Protein AF-A0A7T8HGQ0-F1 (afdb_monomer_lite)

Sequence (74 aa):
MEILCWSTLFLAAFINTCNAHVNLNFPKGRPLNLDFLDSVRTPGPCGMPKGEPLSVFEAGTRLNVSWHLNYPHQ

Radius of gyration: 18.09 Å; chains: 1; bounding box: 36×24×53 Å

pLDDT: mean 80.11, std 9.33, range [59.88, 96.81]

Organism: Caligus rogercresseyi (NCBI:txid217165)

Secondary structure (DSSP, 8-state):
-HHHHHHHHHHHTT------EEEEEETT--SS--S---TTTS-TTTSS---SPPPP--TT-----EEEEEE---

Structure (mmCIF, N/CA/C/O backbone):
data_AF-A0A7T8HGQ0-F1
#
_entry.id   AF-A0A7T8HGQ0-F1
#
loop_
_atom_site.group_PDB
_atom_site.id
_atom_site.type_symbol
_atom_site.label_atom_id
_atom_site.label_alt_id
_atom_site.label_comp_id
_atom_site.label_asym_id
_atom_site.label_entity_id
_atom_site.label_seq_id
_atom_site.pdbx_PDB_ins_code
_atom_site.Cartn_x
_atom_site.Cartn_y
_atom_site.Cartn_z
_atom_site.occupancy
_atom_site.B_iso_or_equiv
_atom_site.auth_seq_id
_atom_site.auth_comp_id
_atom_site.auth_asym_id
_atom_site.auth_atom_id
_atom_site.pdbx_PDB_model_num
ATOM 1 N N . MET A 1 1 ? 18.220 -9.590 -38.553 1.00 61.34 1 MET A N 1
ATOM 2 C CA . MET A 1 1 ? 17.648 -8.279 -38.176 1.00 61.34 1 MET A CA 1
ATOM 3 C C . MET A 1 1 ? 16.200 -8.421 -37.702 1.00 61.34 1 MET A C 1
ATOM 5 O O . MET A 1 1 ? 15.879 -7.875 -36.660 1.00 61.34 1 MET A O 1
ATOM 9 N N . GLU A 1 2 ? 15.367 -9.241 -38.354 1.00 64.06 2 GLU A N 1
ATOM 10 C CA . GLU A 1 2 ? 13.964 -9.462 -37.938 1.00 64.06 2 GLU A CA 1
ATOM 11 C C . GLU A 1 2 ? 13.781 -10.201 -36.601 1.00 64.06 2 GLU A C 1
ATOM 13 O O . GLU A 1 2 ? 12.967 -9.793 -35.778 1.00 64.06 2 GLU A O 1
ATOM 18 N N . ILE A 1 3 ? 14.598 -11.226 -36.331 1.00 68.75 3 ILE A N 1
ATOM 19 C CA . ILE A 1 3 ? 14.541 -12.004 -35.076 1.00 68.75 3 ILE A CA 1
ATOM 20 C C . ILE A 1 3 ? 14.822 -11.115 -33.852 1.00 68.75 3 ILE A C 1
ATOM 22 O O . ILE A 1 3 ? 14.220 -11.293 -32.798 1.00 68.75 3 ILE A O 1
ATOM 26 N N . LEU A 1 4 ? 15.702 -10.118 -33.997 1.00 70.25 4 LEU A N 1
ATOM 27 C CA . LEU A 1 4 ? 16.028 -9.183 -32.918 1.00 70.25 4 LEU A CA 1
ATOM 28 C C . LEU A 1 4 ? 14.814 -8.312 -32.546 1.00 70.25 4 LEU A C 1
ATOM 30 O O . LEU A 1 4 ? 14.574 -8.077 -31.368 1.00 70.25 4 LEU A O 1
ATOM 34 N N . CYS A 1 5 ? 14.031 -7.895 -33.547 1.00 74.81 5 CYS A N 1
ATOM 35 C CA . CYS A 1 5 ? 12.843 -7.055 -33.387 1.00 74.81 5 CYS A CA 1
ATOM 36 C C . CYS A 1 5 ? 11.716 -7.790 -32.641 1.00 74.81 5 CYS A C 1
ATOM 38 O O . CYS A 1 5 ? 11.092 -7.244 -31.727 1.00 74.81 5 CYS A O 1
ATOM 40 N N . TRP A 1 6 ? 11.497 -9.062 -32.979 1.00 79.81 6 TRP A N 1
ATOM 41 C CA . TRP A 1 6 ? 10.479 -9.889 -32.328 1.00 79.81 6 TRP A CA 1
ATOM 42 C C . TRP A 1 6 ? 10.836 -10.164 -30.870 1.00 79.81 6 TRP A C 1
ATOM 44 O O . TRP A 1 6 ? 9.988 -10.020 -29.993 1.00 79.81 6 TRP A O 1
ATOM 54 N N . SER A 1 7 ? 12.108 -10.459 -30.596 1.00 78.12 7 SER A N 1
ATOM 55 C CA . SER A 1 7 ? 12.602 -10.636 -29.230 1.00 78.12 7 SER A CA 1
ATOM 56 C C . SER A 1 7 ? 12.445 -9.369 -28.385 1.00 78.12 7 SER A C 1
ATOM 58 O O . SER A 1 7 ? 12.041 -9.457 -27.228 1.00 78.12 7 SER A O 1
ATOM 60 N N . THR A 1 8 ? 12.702 -8.182 -28.949 1.00 81.44 8 THR A N 1
ATOM 61 C CA . THR A 1 8 ? 12.512 -6.909 -28.231 1.00 81.44 8 THR A CA 1
ATOM 62 C C . THR A 1 8 ? 11.043 -6.590 -27.956 1.00 81.44 8 THR A C 1
ATOM 64 O O . THR A 1 8 ? 10.715 -6.156 -26.854 1.00 81.44 8 THR A O 1
ATOM 67 N N . LEU A 1 9 ? 10.146 -6.847 -28.915 1.00 82.25 9 LEU A N 1
ATOM 68 C CA . LEU A 1 9 ? 8.702 -6.651 -28.739 1.00 82.25 9 LEU A CA 1
ATOM 69 C C . LEU A 1 9 ? 8.134 -7.597 -27.678 1.00 82.25 9 LEU A C 1
ATOM 71 O O . LEU A 1 9 ? 7.327 -7.186 -26.847 1.00 82.25 9 LEU A O 1
ATOM 75 N N . PHE A 1 10 ? 8.598 -8.848 -27.673 1.00 82.06 10 PHE A N 1
ATOM 76 C CA . PHE A 1 10 ? 8.188 -9.838 -26.686 1.00 82.06 10 PHE A CA 1
ATOM 77 C C . PHE A 1 10 ? 8.618 -9.435 -25.271 1.00 82.06 10 PHE A C 1
ATOM 79 O O . PHE A 1 10 ? 7.830 -9.549 -24.341 1.00 82.06 10 PHE A O 1
ATOM 86 N N . LEU A 1 11 ? 9.831 -8.893 -25.106 1.00 80.75 11 LEU A N 1
ATOM 87 C CA . LEU A 1 11 ? 10.319 -8.406 -23.812 1.00 80.75 11 LEU A CA 1
ATOM 88 C C . LEU A 1 11 ? 9.520 -7.195 -23.299 1.00 80.75 11 LEU A C 1
ATOM 90 O O . LEU A 1 11 ? 9.228 -7.110 -22.107 1.00 80.75 11 LEU A O 1
ATOM 94 N N . ALA A 1 12 ? 9.141 -6.276 -24.192 1.00 79.38 12 ALA A N 1
ATOM 95 C CA . ALA A 1 12 ? 8.377 -5.080 -23.839 1.00 79.38 12 ALA A CA 1
ATOM 96 C C . ALA A 1 12 ? 6.973 -5.404 -23.295 1.00 79.38 12 ALA A C 1
ATOM 98 O O . ALA A 1 12 ? 6.471 -4.683 -22.435 1.00 79.38 12 ALA A O 1
ATOM 99 N N . ALA A 1 13 ? 6.366 -6.514 -23.731 1.00 77.50 13 ALA A N 1
ATOM 100 C CA . ALA A 1 13 ? 5.056 -6.962 -23.254 1.00 77.50 13 ALA A CA 1
ATOM 101 C C . ALA A 1 13 ? 5.037 -7.369 -21.764 1.00 77.50 13 ALA A C 1
ATOM 103 O O . ALA A 1 13 ? 3.965 -7.439 -21.167 1.00 77.50 13 ALA A O 1
ATOM 104 N N . PHE A 1 14 ? 6.202 -7.610 -21.151 1.00 74.06 14 PHE A N 1
ATOM 105 C CA . PHE A 1 14 ? 6.330 -7.949 -19.727 1.00 74.06 14 PHE A CA 1
ATOM 106 C C . PHE A 1 14 ? 6.695 -6.751 -18.841 1.00 74.06 14 PHE A C 1
ATOM 108 O O . PHE A 1 14 ? 6.920 -6.920 -17.639 1.00 74.06 14 PHE A O 1
ATOM 115 N N . ILE A 1 15 ? 6.753 -5.536 -19.396 1.00 75.62 15 ILE A N 1
ATOM 116 C CA . ILE A 1 15 ? 6.943 -4.325 -18.597 1.00 75.62 15 ILE A CA 1
ATOM 117 C C . ILE A 1 15 ? 5.636 -4.052 -17.846 1.00 75.62 15 ILE A C 1
ATOM 119 O O . ILE A 1 15 ? 4.657 -3.577 -18.415 1.00 75.62 15 ILE A O 1
ATOM 123 N N . ASN A 1 16 ? 5.620 -4.359 -16.549 1.00 63.41 16 ASN A N 1
ATOM 124 C CA . ASN A 1 16 ? 4.515 -3.995 -15.668 1.00 63.41 16 ASN A CA 1
ATOM 125 C C . ASN A 1 16 ? 4.408 -2.467 -15.583 1.00 63.41 16 ASN A C 1
ATOM 127 O O . ASN A 1 16 ? 5.256 -1.807 -14.985 1.00 63.41 16 ASN A O 1
ATOM 131 N N . THR A 1 17 ? 3.351 -1.903 -16.161 1.00 64.62 17 THR A N 1
ATOM 132 C CA . THR A 1 17 ? 3.027 -0.483 -16.017 1.00 64.62 17 THR A CA 1
ATOM 133 C C . THR A 1 17 ? 2.267 -0.275 -14.709 1.00 64.62 17 THR A C 1
ATOM 135 O O . THR A 1 17 ? 1.136 -0.745 -14.574 1.00 64.62 17 THR A O 1
ATOM 138 N N . CYS A 1 18 ? 2.849 0.430 -13.734 1.00 63.09 18 CYS A N 1
ATOM 139 C CA . CYS A 1 18 ? 2.077 0.898 -12.584 1.00 63.09 18 CYS A CA 1
ATOM 140 C C . CYS A 1 18 ? 1.256 2.130 -12.993 1.00 63.09 18 CYS A C 1
ATOM 142 O O . CYS A 1 18 ? 1.798 3.078 -13.557 1.00 63.09 18 CYS A O 1
ATOM 144 N N . ASN A 1 19 ? -0.049 2.121 -12.719 1.00 65.00 19 ASN A N 1
ATOM 145 C CA . ASN A 1 19 ? -0.934 3.220 -13.117 1.00 65.00 19 ASN A CA 1
ATOM 146 C C . ASN A 1 19 ? -0.957 4.365 -12.085 1.00 65.00 19 ASN A C 1
ATOM 148 O O . ASN A 1 19 ? 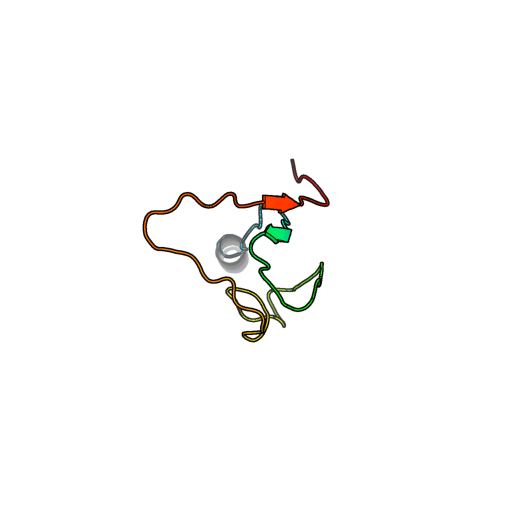-1.251 5.495 -12.439 1.00 65.00 19 ASN A O 1
ATOM 152 N N . ALA A 1 20 ? -0.621 4.105 -10.814 1.00 66.62 20 ALA A N 1
ATOM 153 C CA . ALA A 1 20 ? -0.561 5.144 -9.786 1.00 66.62 20 ALA A CA 1
ATOM 154 C C . ALA A 1 20 ? 0.318 4.758 -8.585 1.00 66.62 20 ALA A C 1
ATOM 156 O O . ALA A 1 20 ? 0.405 3.583 -8.228 1.00 66.62 20 ALA A O 1
ATOM 157 N N . HIS A 1 21 ? 0.910 5.763 -7.928 1.00 74.25 21 HIS A N 1
ATOM 158 C CA . HIS A 1 21 ? 1.643 5.617 -6.667 1.00 74.25 21 HIS A CA 1
ATOM 159 C C . HIS A 1 21 ? 0.770 6.093 -5.505 1.00 74.25 21 HIS A C 1
ATOM 161 O O . HIS A 1 21 ? 0.619 7.294 -5.287 1.00 74.25 21 HIS A O 1
ATOM 167 N N . VAL A 1 22 ? 0.197 5.157 -4.748 1.00 78.56 22 VAL A N 1
ATOM 168 C CA . VAL A 1 22 ? -0.620 5.462 -3.563 1.00 78.56 22 VAL A CA 1
ATOM 169 C C . VAL A 1 22 ? 0.073 5.012 -2.285 1.00 78.56 22 VAL A C 1
ATOM 171 O O . VAL A 1 22 ? 0.772 3.999 -2.263 1.00 78.56 22 VAL A O 1
ATOM 174 N N . ASN A 1 23 ? -0.164 5.743 -1.200 1.00 80.94 23 ASN A N 1
ATOM 175 C CA . ASN A 1 23 ? 0.269 5.366 0.137 1.00 80.94 23 ASN A CA 1
ATOM 176 C C . ASN A 1 23 ? -0.940 5.179 1.057 1.00 80.94 23 ASN A C 1
ATOM 178 O O . ASN A 1 23 ? -1.814 6.041 1.110 1.00 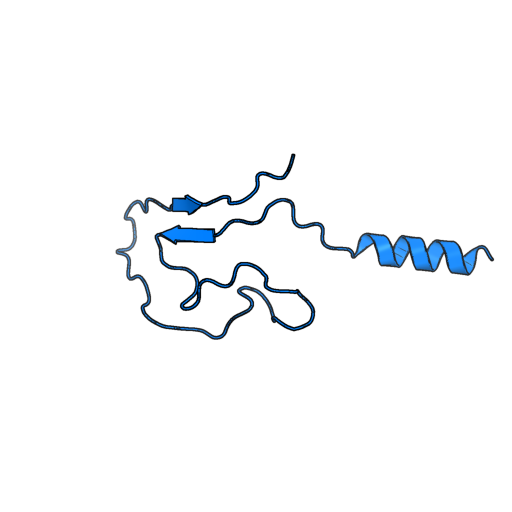80.94 23 ASN A O 1
ATOM 182 N N . LEU A 1 24 ? -1.004 4.062 1.781 1.00 85.81 24 LEU A N 1
ATOM 183 C CA . LEU A 1 24 ? -2.088 3.795 2.727 1.00 85.81 24 LEU A CA 1
ATOM 184 C C . LEU A 1 24 ? -1.913 4.639 3.992 1.00 85.81 24 LEU A C 1
ATOM 186 O O . LEU A 1 24 ? -0.916 4.500 4.700 1.00 85.81 24 LEU A O 1
ATOM 190 N N . ASN A 1 25 ? -2.925 5.447 4.305 1.00 87.88 25 ASN A N 1
ATOM 191 C CA . ASN A 1 25 ? -3.005 6.179 5.567 1.00 87.88 25 ASN A CA 1
ATOM 192 C C . ASN A 1 25 ? -3.633 5.302 6.657 1.00 87.88 25 ASN A C 1
ATOM 194 O O . ASN A 1 25 ? -3.134 5.251 7.780 1.00 87.88 25 ASN A O 1
ATOM 198 N N . PHE A 1 26 ? -4.712 4.586 6.320 1.00 90.31 26 PHE A N 1
ATOM 199 C CA . PHE A 1 26 ? -5.369 3.646 7.224 1.00 90.31 26 PHE A CA 1
ATOM 200 C C . PHE A 1 26 ? -5.979 2.450 6.464 1.00 90.31 26 PHE A C 1
ATOM 202 O O . PHE A 1 26 ? -6.694 2.677 5.485 1.00 90.31 26 PHE A O 1
ATOM 209 N N . PRO A 1 27 ? -5.791 1.201 6.938 1.00 90.00 27 PRO A N 1
ATOM 210 C CA . PRO A 1 27 ? -4.854 0.806 7.993 1.00 90.00 27 PRO A CA 1
ATOM 211 C C . PRO A 1 27 ? -3.405 1.105 7.621 1.00 90.00 27 PRO A C 1
ATOM 213 O O . PRO A 1 27 ? -3.066 1.233 6.445 1.00 90.00 27 PRO A O 1
ATOM 216 N N . LYS A 1 28 ? -2.543 1.214 8.634 1.00 85.75 28 LYS A N 1
ATOM 217 C CA . LYS A 1 28 ? -1.121 1.468 8.407 1.00 85.75 28 LYS A CA 1
ATOM 218 C C . LYS A 1 28 ? -0.524 0.290 7.630 1.00 85.75 28 LYS A C 1
ATOM 220 O O . LYS A 1 28 ? -0.484 -0.825 8.140 1.00 85.75 28 LYS A O 1
ATOM 225 N N . GLY A 1 29 ? -0.100 0.537 6.390 1.00 82.81 29 GLY A N 1
ATOM 226 C CA . GLY A 1 29 ? 0.387 -0.517 5.495 1.00 82.81 29 GLY A CA 1
ATOM 227 C C . GLY A 1 29 ? 1.822 -0.953 5.797 1.00 82.81 29 GLY A C 1
ATOM 228 O O . GLY A 1 29 ? 2.074 -2.120 6.083 1.00 82.81 29 GLY A O 1
ATOM 229 N N . ARG A 1 30 ? 2.775 -0.014 5.725 1.00 83.81 30 ARG A N 1
ATOM 230 C CA . ARG A 1 30 ? 4.209 -0.264 5.953 1.00 83.81 30 ARG A CA 1
ATOM 231 C C . ARG A 1 30 ? 4.691 0.448 7.224 1.00 83.81 30 ARG A C 1
ATOM 233 O O . ARG A 1 30 ? 4.206 1.541 7.526 1.00 83.81 30 ARG A O 1
ATOM 240 N N . PRO A 1 31 ? 5.655 -0.128 7.966 1.00 81.12 31 PRO A N 1
ATOM 241 C CA . PRO A 1 31 ? 6.222 0.522 9.146 1.00 81.12 31 PRO A CA 1
ATOM 242 C C . PRO A 1 31 ? 7.004 1.792 8.786 1.00 81.12 31 PRO A C 1
ATOM 244 O O . PRO A 1 31 ? 6.904 2.785 9.508 1.00 81.12 31 PRO A O 1
ATOM 247 N N . LEU A 1 32 ? 7.729 1.778 7.661 1.00 80.56 32 LEU A N 1
ATOM 248 C CA . LEU A 1 32 ? 8.464 2.931 7.143 1.00 80.56 32 LEU A CA 1
ATOM 249 C C . LEU A 1 32 ? 7.726 3.553 5.958 1.00 80.56 32 LEU A C 1
ATOM 251 O O . LEU A 1 32 ? 7.271 2.850 5.052 1.00 80.56 32 LEU A O 1
ATOM 255 N N . ASN A 1 33 ? 7.659 4.883 5.954 1.00 77.88 33 ASN A N 1
ATOM 256 C CA . ASN A 1 33 ? 7.069 5.655 4.871 1.00 77.88 33 ASN A CA 1
ATOM 257 C C . ASN A 1 33 ? 8.118 5.939 3.783 1.00 77.88 33 ASN A C 1
ATOM 259 O O . ASN A 1 33 ? 8.694 7.022 3.736 1.00 77.88 33 ASN A O 1
ATOM 263 N N . LEU A 1 34 ? 8.433 4.921 2.977 1.00 77.88 34 LEU A N 1
ATOM 264 C CA . LEU A 1 34 ? 9.350 5.044 1.843 1.00 77.88 34 LEU A CA 1
ATOM 265 C C . LEU A 1 34 ? 8.544 5.292 0.563 1.00 77.88 34 LEU A C 1
ATOM 267 O O . LEU A 1 34 ? 7.772 4.426 0.138 1.00 77.88 34 LEU A O 1
ATOM 271 N N . ASP A 1 35 ? 8.741 6.461 -0.045 1.00 70.25 35 ASP A N 1
ATOM 272 C CA . ASP A 1 35 ? 8.011 6.887 -1.247 1.00 70.25 35 ASP A CA 1
ATOM 273 C C . ASP A 1 35 ? 8.434 6.125 -2.513 1.00 70.25 35 ASP A C 1
ATOM 275 O O . ASP A 1 35 ? 7.636 5.964 -3.434 1.00 70.25 35 ASP A O 1
ATOM 279 N N . PHE A 1 36 ? 9.660 5.595 -2.547 1.00 70.56 36 PHE A N 1
ATOM 280 C CA . PHE A 1 36 ? 10.218 4.914 -3.714 1.00 70.56 36 PHE A CA 1
ATOM 281 C C . PHE A 1 36 ? 10.712 3.521 -3.332 1.00 70.56 36 PHE A C 1
ATOM 283 O O . PHE A 1 36 ? 11.750 3.365 -2.691 1.00 70.56 36 PHE A O 1
ATOM 290 N N . LEU A 1 37 ? 9.951 2.504 -3.729 1.00 73.88 37 LEU A N 1
ATOM 291 C CA . LEU A 1 37 ? 10.401 1.119 -3.738 1.00 73.88 37 LEU A CA 1
ATOM 292 C C . LEU A 1 37 ? 10.541 0.691 -5.196 1.00 73.88 37 LEU A C 1
ATOM 294 O O . LEU A 1 37 ? 9.584 0.781 -5.960 1.00 73.88 37 LEU A O 1
ATOM 298 N N . ASP A 1 38 ? 11.733 0.255 -5.590 1.00 77.56 38 ASP A N 1
ATOM 299 C CA . ASP A 1 38 ? 11.969 -0.267 -6.930 1.00 77.56 38 ASP A CA 1
ATOM 300 C C . ASP A 1 38 ? 11.756 -1.787 -6.965 1.00 77.56 38 ASP A C 1
ATOM 302 O O . ASP A 1 38 ? 12.090 -2.501 -6.016 1.00 77.56 38 ASP A O 1
ATOM 306 N N . SER A 1 39 ? 11.220 -2.309 -8.069 1.00 72.38 39 SER A N 1
ATOM 307 C CA . SER A 1 39 ? 10.936 -3.745 -8.206 1.00 72.38 39 SER A CA 1
ATOM 308 C C . SER A 1 39 ? 12.190 -4.628 -8.292 1.00 72.38 39 SER A C 1
ATOM 310 O O . SER A 1 39 ? 12.059 -5.848 -8.282 1.00 72.38 39 SER A O 1
ATOM 312 N N . VAL A 1 40 ? 13.395 -4.048 -8.397 1.00 79.38 40 VAL A N 1
ATOM 313 C CA . VAL A 1 40 ? 14.658 -4.801 -8.490 1.00 79.38 40 VAL A CA 1
ATOM 314 C C . VAL A 1 40 ? 15.178 -5.158 -7.098 1.00 79.38 40 VAL A C 1
ATOM 316 O O . VAL A 1 40 ? 15.642 -6.273 -6.873 1.00 79.38 40 VAL A O 1
ATOM 319 N N . ARG A 1 41 ? 15.109 -4.219 -6.153 1.00 81.81 41 ARG A N 1
ATOM 320 C CA . ARG A 1 41 ? 15.652 -4.349 -4.795 1.00 81.81 41 ARG A CA 1
ATOM 321 C C . ARG A 1 41 ? 14.591 -4.711 -3.769 1.00 81.81 41 ARG A C 1
ATOM 323 O O . ARG A 1 41 ? 14.937 -5.206 -2.698 1.00 81.81 41 ARG A O 1
ATOM 330 N N . THR A 1 42 ? 13.319 -4.455 -4.066 1.00 83.81 42 THR A N 1
ATOM 331 C CA . THR A 1 42 ? 12.229 -4.640 -3.107 1.00 83.81 42 THR A CA 1
ATOM 332 C C . THR A 1 42 ? 11.303 -5.767 -3.577 1.00 83.81 42 THR A C 1
ATOM 334 O O . THR A 1 42 ? 10.583 -5.620 -4.566 1.00 83.81 42 THR A O 1
ATOM 337 N N . PRO A 1 43 ? 11.329 -6.937 -2.913 1.00 82.31 43 PRO A N 1
ATOM 338 C CA . PRO A 1 43 ? 10.491 -8.057 -3.315 1.00 82.31 43 PRO A CA 1
ATOM 339 C C . PRO A 1 43 ? 9.020 -7.780 -2.983 1.00 82.31 43 PRO A C 1
ATOM 341 O O . PRO A 1 43 ? 8.680 -7.324 -1.889 1.00 82.31 43 PRO A O 1
ATOM 344 N N . GLY A 1 44 ? 8.132 -8.080 -3.931 1.00 79.69 44 GLY A N 1
ATOM 345 C CA . GLY A 1 44 ? 6.688 -7.981 -3.727 1.00 79.69 44 GLY A CA 1
ATOM 346 C C . GLY A 1 44 ? 6.165 -8.921 -2.622 1.00 79.69 44 GLY A C 1
ATOM 347 O O . GLY A 1 44 ? 6.877 -9.823 -2.180 1.00 79.69 44 GLY A O 1
ATOM 348 N N . PRO A 1 45 ? 4.913 -8.740 -2.166 1.00 78.88 45 PRO A N 1
ATOM 349 C CA . PRO A 1 45 ? 3.938 -7.771 -2.676 1.00 78.88 45 PRO A CA 1
ATOM 350 C C . PRO A 1 45 ? 4.120 -6.350 -2.118 1.00 78.88 45 PRO A C 1
ATOM 352 O O . PRO A 1 45 ? 3.730 -5.394 -2.776 1.00 78.88 45 PRO A O 1
ATOM 355 N N . CYS A 1 46 ? 4.724 -6.193 -0.935 1.00 80.50 46 CYS A N 1
ATOM 356 C CA . CYS A 1 46 ? 4.795 -4.899 -0.240 1.00 80.50 46 CYS A CA 1
ATOM 357 C C . CYS A 1 46 ? 6.176 -4.226 -0.299 1.00 80.50 46 CYS A C 1
ATOM 359 O O . CYS A 1 46 ? 6.312 -3.091 0.160 1.00 80.50 46 CYS A O 1
ATOM 361 N N . GLY A 1 47 ? 7.207 -4.921 -0.796 1.00 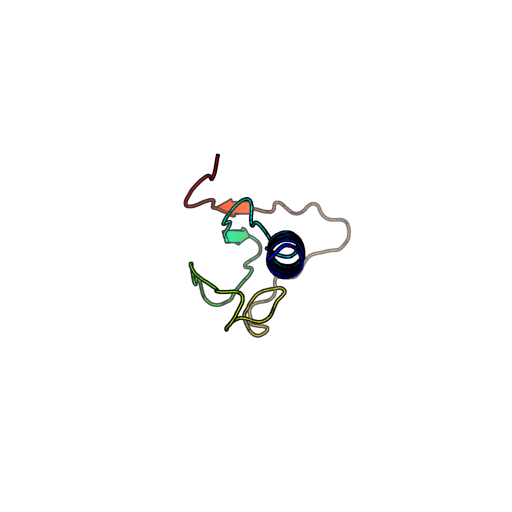82.62 47 GLY A N 1
ATOM 362 C CA . GLY A 1 47 ? 8.566 -4.383 -0.892 1.00 82.62 47 GLY A CA 1
ATOM 363 C C . GLY A 1 47 ? 9.235 -4.093 0.460 1.00 82.62 47 GLY A C 1
ATOM 364 O O . GLY A 1 47 ? 10.187 -3.320 0.529 1.00 82.62 47 GLY A O 1
ATOM 365 N N . MET A 1 48 ? 8.735 -4.690 1.549 1.00 85.56 48 MET A N 1
ATOM 366 C CA . MET A 1 48 ? 9.248 -4.516 2.909 1.00 85.56 48 MET A CA 1
ATOM 367 C C . MET A 1 48 ? 8.989 -5.776 3.750 1.00 85.56 48 MET A C 1
ATOM 369 O O . MET A 1 48 ? 7.969 -6.438 3.533 1.00 85.56 48 MET A O 1
ATOM 373 N N . PRO A 1 49 ? 9.859 -6.107 4.725 1.00 85.44 49 PRO A N 1
ATOM 374 C CA . PRO A 1 49 ? 9.566 -7.141 5.709 1.00 85.44 49 PRO A CA 1
ATOM 375 C C . PRO A 1 49 ? 8.280 -6.847 6.482 1.00 85.44 49 PRO A C 1
ATOM 377 O O . PRO A 1 49 ? 7.897 -5.690 6.676 1.00 85.44 49 PRO A O 1
ATOM 380 N N . LYS A 1 50 ? 7.630 -7.910 6.964 1.00 84.62 50 LYS A N 1
ATOM 381 C CA . LYS A 1 50 ? 6.468 -7.786 7.846 1.00 84.62 50 LYS A CA 1
ATOM 382 C C . LYS A 1 50 ? 6.866 -6.991 9.094 1.00 84.62 50 LYS A C 1
ATOM 384 O O . LYS A 1 50 ? 7.889 -7.285 9.707 1.00 84.62 50 LYS A O 1
ATOM 389 N N . GLY A 1 51 ? 6.064 -5.991 9.444 1.00 81.62 51 GLY A N 1
ATOM 390 C CA . GLY A 1 51 ? 6.323 -5.102 10.573 1.00 81.62 51 GLY A CA 1
ATOM 391 C C . GLY A 1 51 ? 5.088 -4.881 11.437 1.00 81.62 51 GLY A C 1
ATOM 392 O O . GLY A 1 51 ? 3.975 -5.227 11.047 1.00 81.62 51 GLY A O 1
ATOM 393 N N . GLU A 1 52 ? 5.319 -4.287 12.602 1.00 80.44 52 GLU A N 1
ATOM 394 C CA . GLU A 1 52 ? 4.306 -3.908 13.590 1.00 80.44 52 GLU A CA 1
ATOM 395 C C . GLU A 1 52 ? 4.114 -2.376 13.602 1.00 80.44 52 GLU A C 1
ATOM 397 O O . GLU A 1 52 ? 5.037 -1.640 13.228 1.00 80.44 52 GLU A O 1
ATOM 402 N N . PRO A 1 53 ? 2.951 -1.860 14.048 1.00 80.62 53 PRO A N 1
ATOM 403 C CA . PRO A 1 53 ? 1.803 -2.590 14.598 1.00 80.62 53 PRO A CA 1
ATOM 404 C C . PRO A 1 53 ? 0.835 -3.126 13.531 1.00 80.62 53 PRO A C 1
ATOM 406 O O . PRO A 1 53 ? 0.525 -2.435 12.557 1.00 80.62 53 PRO A O 1
ATOM 409 N N . LEU A 1 54 ? 0.295 -4.327 13.751 1.00 85.19 54 LEU A N 1
ATOM 410 C CA . LEU A 1 54 ? -0.822 -4.869 12.972 1.00 85.19 54 LEU A CA 1
ATOM 411 C C . LEU A 1 54 ? -2.154 -4.209 13.358 1.00 85.19 54 LEU A C 1
ATOM 413 O O . LEU A 1 54 ? -2.458 -4.000 14.531 1.00 85.19 54 LEU A O 1
ATOM 417 N N . SER A 1 55 ? -2.983 -3.914 12.356 1.00 88.31 55 SER A N 1
ATOM 418 C CA . SER A 1 55 ? -4.365 -3.474 12.581 1.00 88.31 55 SER A CA 1
ATOM 419 C C . SER A 1 55 ? -5.272 -4.693 12.765 1.00 88.31 55 SER A C 1
ATOM 421 O O . SER A 1 55 ? -5.297 -5.574 11.906 1.00 88.31 55 SER A O 1
ATOM 423 N N . VAL A 1 56 ? -6.005 -4.748 13.879 1.00 91.38 56 VAL A N 1
ATOM 424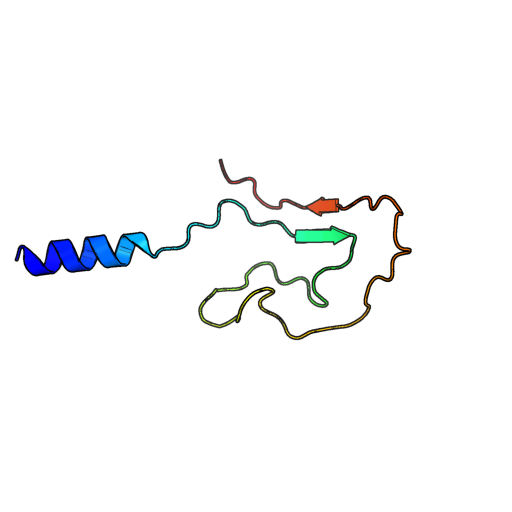 C CA . VAL A 1 56 ? -6.953 -5.828 14.196 1.00 91.38 56 VAL A CA 1
ATOM 425 C C . VAL A 1 56 ? -8.372 -5.336 13.940 1.00 91.38 56 VAL A C 1
ATOM 427 O O . VAL A 1 56 ? -8.730 -4.232 14.350 1.00 91.38 56 VAL A O 1
ATOM 430 N N . PHE A 1 57 ? -9.177 -6.161 13.274 1.00 92.06 57 PHE A N 1
ATOM 431 C CA . PHE A 1 57 ? -10.544 -5.826 12.891 1.00 92.06 57 PHE A CA 1
ATOM 432 C C . PHE A 1 57 ? -11.509 -6.936 13.280 1.00 92.06 57 PHE A C 1
ATOM 434 O O . PHE A 1 57 ? -11.184 -8.120 13.182 1.00 92.06 57 PHE A O 1
ATOM 441 N N . GLU A 1 58 ? -12.711 -6.545 13.685 1.00 96.38 58 GLU A N 1
ATOM 442 C CA . GLU A 1 58 ? -13.801 -7.476 13.942 1.00 96.38 58 GLU A CA 1
ATOM 443 C C . GLU A 1 58 ? -14.436 -7.925 12.619 1.00 96.38 58 GLU A C 1
ATOM 445 O O . GLU A 1 58 ? -14.740 -7.113 11.736 1.00 96.38 58 GLU A O 1
ATOM 450 N N . ALA A 1 59 ? -14.628 -9.235 12.468 1.00 96.81 59 ALA A N 1
ATOM 451 C CA . ALA A 1 59 ? -15.199 -9.813 11.260 1.00 96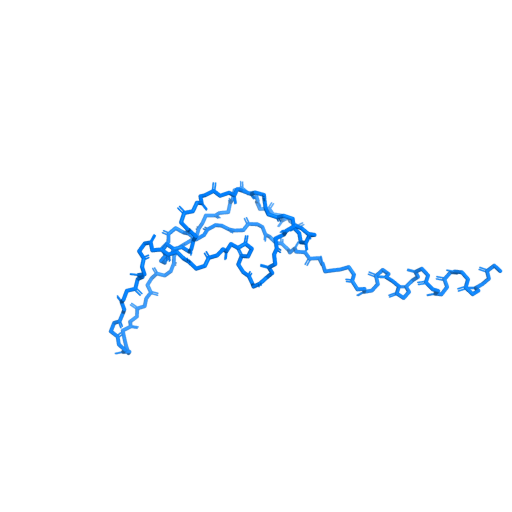.81 59 ALA A CA 1
ATOM 452 C C . ALA A 1 59 ? -16.634 -9.311 11.026 1.00 96.81 59 ALA A C 1
ATOM 454 O O . ALA A 1 59 ? -17.442 -9.242 11.945 1.00 96.81 59 ALA A O 1
ATOM 455 N N . GLY A 1 60 ? -16.959 -8.972 9.776 1.00 96.38 60 GLY A N 1
ATOM 456 C CA . GLY A 1 60 ? -18.282 -8.461 9.398 1.00 96.38 60 GLY A CA 1
ATOM 457 C C . GLY A 1 60 ? -18.472 -6.953 9.596 1.00 96.38 60 GLY A C 1
ATOM 458 O O . GLY A 1 60 ? -19.496 -6.413 9.175 1.00 96.38 60 GLY A O 1
ATOM 459 N N . THR A 1 61 ? -17.492 -6.249 10.171 1.00 96.25 61 THR A N 1
ATOM 460 C CA . THR A 1 61 ? -17.533 -4.785 10.280 1.00 96.25 61 THR A CA 1
ATOM 461 C C . THR A 1 61 ? -17.150 -4.096 8.968 1.00 96.25 61 THR A C 1
ATOM 463 O O . THR A 1 61 ? -16.428 -4.640 8.129 1.00 96.25 61 THR A O 1
ATOM 466 N N . ARG A 1 62 ? -17.652 -2.871 8.768 1.00 96.25 62 ARG A N 1
ATOM 467 C CA . ARG A 1 62 ? -17.254 -2.021 7.637 1.00 96.25 62 ARG A CA 1
ATOM 468 C C . ARG A 1 62 ? -15.963 -1.287 7.983 1.00 96.25 62 ARG A C 1
ATOM 470 O O . ARG A 1 62 ? -15.888 -0.635 9.020 1.00 96.25 62 ARG A O 1
ATOM 477 N N . LEU A 1 63 ? -14.982 -1.356 7.087 1.00 93.25 63 LEU A N 1
ATOM 478 C CA . LEU A 1 63 ? -13.692 -0.690 7.246 1.00 93.25 63 LEU A CA 1
ATOM 479 C C . LEU A 1 63 ? -13.595 0.520 6.321 1.00 93.25 63 LEU A C 1
ATOM 481 O O . LEU A 1 63 ? -13.716 0.391 5.103 1.00 93.25 63 LEU A O 1
ATOM 485 N N . ASN A 1 64 ? -13.333 1.689 6.905 1.00 95.06 64 ASN A N 1
ATOM 486 C CA . ASN A 1 64 ? -13.033 2.902 6.151 1.00 95.06 64 ASN A CA 1
ATOM 487 C C . ASN A 1 64 ? -11.542 2.929 5.821 1.00 95.06 64 ASN A C 1
ATOM 489 O O . ASN A 1 64 ? -10.727 3.341 6.642 1.00 95.06 64 ASN A O 1
ATOM 493 N N . VAL A 1 65 ? -11.193 2.475 4.622 1.00 93.12 65 VAL A N 1
ATOM 494 C CA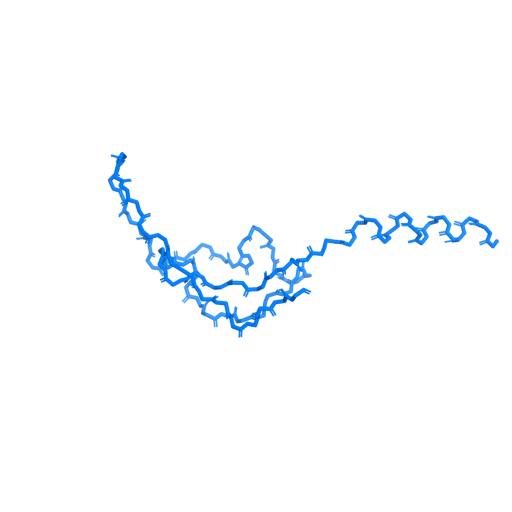 . VAL A 1 65 ? -9.816 2.501 4.121 1.00 93.12 65 VAL A CA 1
ATOM 495 C C . VAL A 1 65 ? -9.522 3.880 3.538 1.00 93.12 65 VAL A C 1
ATOM 497 O O . VAL A 1 65 ? -10.323 4.410 2.772 1.00 93.12 65 VAL A O 1
ATOM 500 N N . SER A 1 66 ? -8.374 4.459 3.890 1.00 93.06 66 SER A N 1
ATOM 501 C CA . SER A 1 66 ? -7.929 5.743 3.345 1.00 93.06 66 SER A CA 1
ATOM 502 C C . SER A 1 66 ? -6.500 5.664 2.825 1.00 93.06 66 SER A C 1
ATOM 504 O O . SER A 1 66 ? -5.634 4.996 3.395 1.00 93.06 66 SER A O 1
ATOM 506 N N . TRP A 1 67 ? -6.253 6.374 1.731 1.00 89.06 67 TRP A N 1
ATOM 507 C CA . TRP A 1 67 ? -4.953 6.475 1.083 1.00 89.06 67 TRP A CA 1
ATOM 508 C C . TRP A 1 67 ? -4.699 7.907 0.626 1.00 89.06 67 TRP A C 1
ATOM 510 O O . TRP A 1 67 ? -5.625 8.700 0.454 1.00 89.06 67 TRP A O 1
ATOM 520 N N . HIS A 1 68 ? -3.427 8.222 0.431 1.00 84.94 68 HIS A N 1
ATOM 521 C CA . HIS A 1 68 ? -2.961 9.470 -0.137 1.00 84.94 68 HIS A CA 1
ATOM 522 C C . HIS A 1 68 ? -2.298 9.211 -1.491 1.00 84.94 68 HIS A C 1
ATOM 524 O O . HIS A 1 68 ? -1.537 8.254 -1.651 1.00 84.94 68 HIS A O 1
ATOM 530 N N . LEU A 1 69 ? -2.598 10.069 -2.463 1.00 82.56 69 LEU A N 1
ATOM 531 C CA . LEU A 1 69 ? -2.026 10.048 -3.804 1.00 82.56 69 LEU A CA 1
ATOM 532 C C . LEU A 1 69 ? -1.155 11.298 -3.944 1.00 82.56 69 LEU A C 1
ATOM 534 O O . LEU A 1 69 ? -1.678 12.389 -4.149 1.00 82.56 69 LEU A O 1
ATOM 538 N N . ASN A 1 70 ? 0.164 11.141 -3.796 1.00 70.94 70 ASN A N 1
ATOM 539 C CA . ASN A 1 70 ? 1.101 12.270 -3.873 1.00 70.94 70 ASN A CA 1
ATOM 540 C C . ASN A 1 70 ? 1.103 12.907 -5.273 1.00 70.94 70 ASN A C 1
ATOM 542 O O . ASN A 1 70 ? 1.182 14.126 -5.397 1.00 70.94 70 ASN A O 1
ATOM 546 N N . TYR A 1 71 ? 1.022 12.079 -6.320 1.00 71.75 71 TYR A N 1
ATOM 547 C CA . TYR A 1 71 ? 0.996 12.522 -7.710 1.00 71.75 71 TYR A CA 1
ATOM 548 C C . TYR A 1 71 ? -0.040 11.710 -8.503 1.00 71.75 71 TYR A C 1
ATOM 550 O O . TYR A 1 71 ? 0.154 10.507 -8.705 1.00 71.75 71 TYR A O 1
ATOM 558 N N . PRO A 1 72 ? -1.161 12.319 -8.927 1.00 67.50 72 PRO A N 1
ATOM 559 C CA . PRO A 1 72 ? -2.098 11.665 -9.824 1.00 67.50 72 PRO A CA 1
ATOM 560 C C . PRO A 1 72 ? -1.457 11.520 -11.202 1.00 67.50 72 PRO A C 1
ATOM 562 O O . PRO A 1 72 ? -1.184 12.509 -11.878 1.00 67.50 72 PRO A O 1
ATOM 565 N N . HIS A 1 73 ? -1.210 10.281 -11.613 1.00 65.44 73 HIS A N 1
ATOM 566 C CA . HIS A 1 73 ? -0.858 9.989 -12.996 1.00 65.44 73 HIS A CA 1
ATOM 567 C C . HIS A 1 73 ? -2.153 10.022 -13.826 1.00 65.44 73 HIS A C 1
ATOM 569 O O . HIS A 1 73 ? -3.158 9.444 -13.405 1.00 65.44 73 HIS A O 1
ATOM 575 N N . GLN A 1 74 ? -2.144 10.769 -14.934 1.00 59.88 74 GLN A N 1
ATOM 576 C CA . GLN A 1 74 ? -3.253 10.882 -15.892 1.00 59.88 74 GLN A CA 1
ATOM 577 C C . GLN A 1 74 ? -3.069 9.913 -17.056 1.00 59.88 74 GLN A C 1
ATOM 579 O O . GLN A 1 74 ? -1.901 9.719 -17.464 1.00 59.88 74 GLN A O 1
#

Foldseek 3Di:
DVVVVVVVVVVVVPPDDDQAQKAWPPPHDDPDDDSDQDCVCAPDDRSDPDDDDDDDDDPPDDDDTDIDGPDRRD